Protein AF-A0A8S3BUK2-F1 (afdb_monomer_lite)

Radius of gyration: 14.41 Å; chains: 1; bounding box: 34×22×40 Å

Structure (mmCIF, N/CA/C/O backbone):
data_AF-A0A8S3BUK2-F1
#
_entry.id   AF-A0A8S3BUK2-F1
#
loop_
_atom_site.group_PDB
_atom_site.id
_atom_site.type_symbol
_atom_site.label_atom_id
_atom_site.label_alt_id
_atom_site.label_comp_id
_atom_site.label_asym_id
_atom_site.label_entity_id
_atom_site.label_seq_id
_atom_site.pdbx_PDB_ins_code
_atom_site.Cartn_x
_atom_site.Cartn_y
_atom_site.Cartn_z
_atom_site.occupancy
_atom_site.B_iso_or_equiv
_atom_site.auth_seq_id
_atom_site.auth_comp_id
_atom_site.auth_asym_id
_atom_site.auth_atom_id
_atom_site.pdbx_PDB_model_num
ATOM 1 N N . CYS A 1 1 ? -12.762 2.744 8.598 1.00 91.56 1 CYS A N 1
ATOM 2 C CA . CYS A 1 1 ? -11.696 2.807 7.579 1.00 91.56 1 CYS A CA 1
ATOM 3 C C . CYS A 1 1 ? -12.231 3.574 6.377 1.00 91.56 1 CYS A C 1
ATOM 5 O O . CYS A 1 1 ? -13.445 3.621 6.210 1.00 91.56 1 CYS A O 1
ATOM 7 N N . ALA A 1 2 ? -11.373 4.239 5.614 1.00 93.94 2 ALA A N 1
ATOM 8 C CA . ALA A 1 2 ? -11.703 4.962 4.392 1.00 93.94 2 ALA A CA 1
ATOM 9 C C . ALA A 1 2 ? -11.760 4.009 3.183 1.00 93.94 2 ALA A C 1
ATOM 11 O O . ALA A 1 2 ? -11.411 2.834 3.298 1.00 93.94 2 ALA A O 1
ATOM 12 N N . ASN A 1 3 ? -12.241 4.521 2.045 1.00 92.88 3 ASN A N 1
ATOM 13 C CA . ASN A 1 3 ? -12.192 3.863 0.732 1.00 92.88 3 ASN A CA 1
ATOM 14 C C . ASN A 1 3 ? -12.726 2.414 0.686 1.00 92.88 3 ASN A C 1
ATOM 16 O O . ASN A 1 3 ? -12.261 1.597 -0.100 1.00 92.88 3 ASN A O 1
ATOM 20 N N . GLY A 1 4 ? -13.712 2.083 1.527 1.00 92.62 4 GLY A N 1
ATOM 21 C CA . GLY A 1 4 ? -14.304 0.741 1.580 1.00 92.62 4 GLY A CA 1
ATOM 22 C C . GLY A 1 4 ? -13.535 -0.282 2.428 1.00 92.62 4 GLY A C 1
ATOM 23 O O . GLY A 1 4 ? -13.854 -1.466 2.368 1.00 92.62 4 GLY A O 1
ATOM 24 N N . GLY A 1 5 ? -12.552 0.141 3.229 1.00 94.62 5 GLY A N 1
ATOM 25 C CA . GLY A 1 5 ? -11.850 -0.747 4.159 1.00 94.62 5 GLY A CA 1
ATOM 26 C C . GLY A 1 5 ? -12.731 -1.293 5.286 1.00 94.62 5 GLY A C 1
ATOM 27 O O . GLY A 1 5 ? -13.625 -0.608 5.796 1.00 94.62 5 GLY A O 1
ATOM 28 N N . GLN A 1 6 ? -12.437 -2.520 5.715 1.00 95.75 6 GLN A N 1
ATOM 29 C CA . GLN A 1 6 ? -13.124 -3.183 6.823 1.00 95.75 6 GLN A CA 1
ATOM 30 C C . GLN A 1 6 ? -12.450 -2.848 8.156 1.00 95.75 6 GLN A C 1
ATOM 32 O O . GLN A 1 6 ? -11.229 -2.904 8.281 1.00 95.75 6 GLN A O 1
ATOM 37 N N . CYS A 1 7 ? -13.250 -2.468 9.154 1.00 95.81 7 CYS A N 1
ATOM 38 C CA . CYS A 1 7 ? -12.771 -2.083 10.480 1.00 95.81 7 CYS A CA 1
ATOM 39 C C . CYS A 1 7 ? -12.874 -3.264 11.442 1.00 95.81 7 CYS A C 1
ATOM 41 O O . CYS A 1 7 ? -13.968 -3.794 11.635 1.00 95.81 7 CYS A O 1
ATOM 43 N N . PHE A 1 8 ? -11.764 -3.624 12.079 1.00 95.69 8 PHE A N 1
ATOM 44 C CA . PHE A 1 8 ? -11.705 -4.691 13.070 1.00 95.69 8 PHE A CA 1
ATOM 45 C C . PHE A 1 8 ? -11.236 -4.133 14.419 1.00 95.69 8 PHE A C 1
ATOM 47 O O . PHE A 1 8 ? -10.207 -3.456 14.472 1.00 95.69 8 PHE A O 1
ATOM 54 N N . PRO A 1 9 ? -11.959 -4.384 15.522 1.00 94.81 9 PRO A N 1
ATOM 55 C CA . PRO A 1 9 ? -11.511 -3.985 16.852 1.00 94.81 9 PRO A CA 1
ATOM 56 C C . PRO A 1 9 ? -10.287 -4.807 17.285 1.00 94.81 9 PRO A C 1
ATOM 58 O O . PRO A 1 9 ? -10.184 -5.992 16.965 1.00 94.81 9 PRO A O 1
ATOM 61 N N . THR A 1 10 ? -9.363 -4.198 18.031 1.00 93.00 10 THR A N 1
ATOM 62 C CA . THR A 1 10 ? -8.231 -4.910 18.648 1.00 93.00 10 THR A CA 1
AT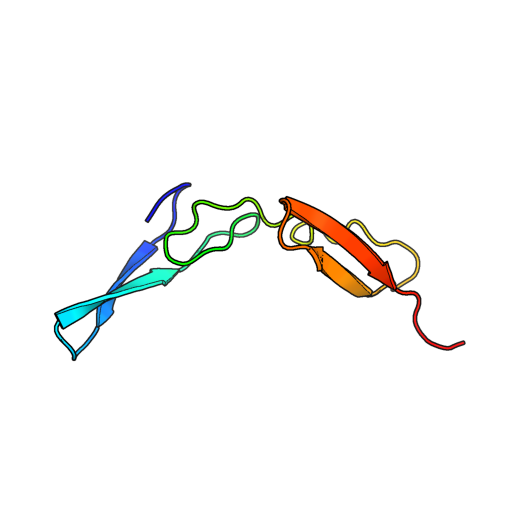OM 63 C C . THR A 1 10 ? -8.515 -5.217 20.118 1.00 93.00 10 THR A C 1
ATOM 65 O O . THR A 1 10 ? -9.235 -4.486 20.798 1.00 93.00 10 THR A O 1
ATOM 68 N N . ASN A 1 11 ? -7.883 -6.266 20.657 1.00 92.19 11 ASN A N 1
ATOM 69 C CA . ASN A 1 11 ? -8.028 -6.653 22.071 1.00 92.19 11 ASN A CA 1
ATOM 70 C C . ASN A 1 11 ? -7.475 -5.614 23.068 1.00 92.19 11 ASN A C 1
ATOM 72 O O . ASN A 1 11 ? -7.697 -5.730 24.267 1.00 92.19 11 ASN A O 1
ATOM 76 N N . THR A 1 12 ? -6.752 -4.602 22.585 1.00 94.62 12 THR A N 1
ATOM 77 C CA . THR A 1 12 ? -6.184 -3.508 23.386 1.00 94.62 12 THR A CA 1
ATOM 78 C C . THR A 1 12 ? -7.078 -2.264 23.430 1.00 94.62 12 THR A C 1
ATOM 80 O O . THR A 1 12 ? -6.655 -1.233 23.944 1.00 94.62 12 THR A O 1
ATOM 83 N N . GLY A 1 13 ? -8.298 -2.334 22.883 1.00 90.12 13 GLY A N 1
ATOM 84 C CA . GLY A 1 13 ? -9.209 -1.187 22.789 1.00 90.12 13 GLY A CA 1
ATOM 85 C C . GLY A 1 13 ? -8.907 -0.245 21.618 1.00 90.12 13 GLY A C 1
ATOM 86 O O . GLY A 1 13 ? -9.421 0.869 21.577 1.00 90.12 13 GLY A O 1
ATOM 87 N N . GLY A 1 14 ? -8.071 -0.680 20.672 1.00 93.00 14 GLY A N 1
ATOM 88 C CA . GLY A 1 14 ? -7.814 0.015 19.416 1.00 93.00 14 GLY A CA 1
ATOM 89 C C . GLY A 1 14 ? -8.648 -0.543 18.262 1.00 93.00 14 GLY A C 1
ATOM 90 O O . GLY A 1 14 ? -9.597 -1.310 18.440 1.00 93.00 14 GLY A O 1
ATOM 91 N N . PHE A 1 15 ? -8.260 -0.169 17.047 1.00 93.62 15 PHE A N 1
ATOM 92 C CA . PHE A 1 15 ? -8.828 -0.705 15.816 1.00 93.62 15 PHE A CA 1
ATOM 93 C C . PHE A 1 15 ? -7.718 -0.945 14.794 1.00 93.62 15 PHE A C 1
ATOM 95 O O . PHE A 1 15 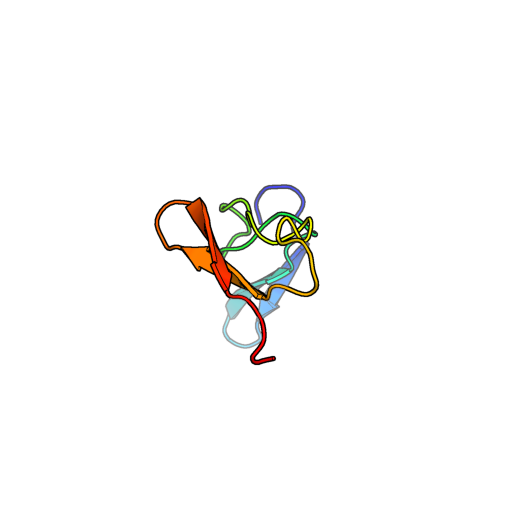? -6.683 -0.280 14.814 1.00 93.62 15 PHE A O 1
ATOM 102 N N . THR A 1 16 ? -7.950 -1.886 13.889 1.00 94.94 16 THR A N 1
ATOM 103 C CA . THR A 1 16 ? -7.150 -2.082 12.685 1.00 94.94 16 THR A CA 1
ATOM 104 C C . THR A 1 16 ? -8.059 -2.048 11.466 1.00 94.94 16 THR A C 1
ATOM 106 O O . THR A 1 16 ? -9.240 -2.401 11.538 1.00 94.94 16 THR A O 1
ATOM 109 N N . CYS A 1 17 ? -7.520 -1.587 10.346 1.00 95.94 17 CYS A N 1
ATOM 110 C CA . CYS A 1 17 ? -8.239 -1.491 9.089 1.00 95.94 17 CYS A CA 1
ATOM 111 C C . CYS A 1 17 ? -7.667 -2.481 8.083 1.00 95.94 17 CYS A C 1
ATOM 113 O O . CYS A 1 17 ? -6.482 -2.432 7.768 1.00 95.94 17 CYS A O 1
ATOM 115 N N . GLN A 1 18 ? -8.518 -3.354 7.550 1.00 95.38 18 GLN A N 1
ATOM 116 C CA . GLN A 1 18 ? -8.179 -4.147 6.376 1.00 95.38 18 GLN A CA 1
ATOM 117 C C . GLN A 1 18 ? -8.522 -3.339 5.130 1.00 95.38 18 GLN A C 1
ATOM 119 O O . GLN A 1 18 ? -9.692 -3.039 4.870 1.00 95.38 18 GLN A O 1
ATOM 124 N N . CYS A 1 19 ? -7.491 -2.973 4.377 1.00 93.62 19 CYS A N 1
ATOM 125 C CA . CYS A 1 19 ? -7.643 -2.163 3.181 1.00 93.62 19 CYS A CA 1
ATOM 126 C C . CYS A 1 19 ? -7.993 -3.016 1.960 1.00 93.62 19 CYS A C 1
ATOM 128 O O . CYS A 1 19 ? -7.464 -4.121 1.815 1.00 93.62 19 CYS A O 1
ATOM 130 N N . PRO A 1 20 ? -8.887 -2.526 1.084 1.00 92.19 20 PRO A N 1
ATOM 131 C CA . PRO A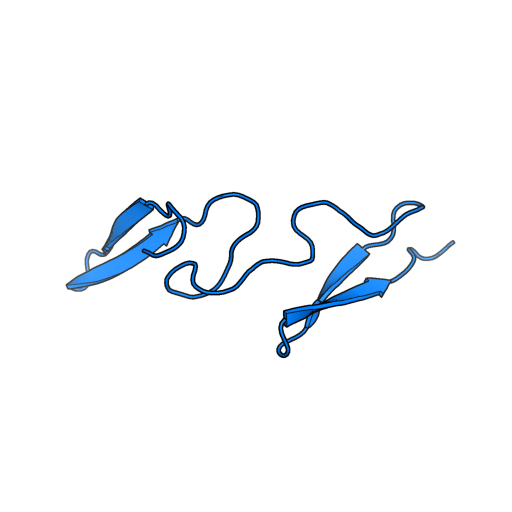 1 20 ? -9.117 -3.159 -0.199 1.00 92.19 20 PRO A CA 1
ATOM 132 C C . PRO A 1 20 ? -7.905 -2.947 -1.113 1.00 92.19 20 PRO A C 1
ATOM 134 O O . PRO A 1 20 ? -7.079 -2.060 -0.888 1.00 92.19 20 PRO A O 1
ATOM 137 N N . VAL A 1 21 ? -7.824 -3.753 -2.173 1.00 88.06 21 VAL A N 1
ATOM 138 C CA . VAL A 1 21 ? -6.786 -3.611 -3.203 1.00 88.06 21 VAL A CA 1
ATOM 139 C C . VAL A 1 21 ? -6.822 -2.186 -3.760 1.00 88.06 21 VAL A C 1
ATOM 141 O O . VAL A 1 21 ? -7.891 -1.683 -4.109 1.00 88.06 21 VAL A O 1
ATOM 144 N N . GLY A 1 22 ? -5.663 -1.533 -3.839 1.00 88.50 22 GLY A N 1
ATOM 145 C CA . GLY A 1 22 ? -5.564 -0.141 -4.289 1.00 88.50 22 GLY A CA 1
ATOM 146 C C . GLY A 1 22 ? -5.420 0.887 -3.178 1.00 88.50 22 GLY A C 1
ATOM 147 O O . GLY A 1 22 ? -5.244 2.059 -3.501 1.00 88.50 22 GLY A O 1
ATOM 148 N N . PHE A 1 23 ? -5.474 0.485 -1.905 1.00 90.81 23 PHE A N 1
ATOM 149 C CA . PHE A 1 23 ? -5.375 1.403 -0.773 1.00 90.81 23 PHE A CA 1
ATOM 150 C C . PHE A 1 23 ? -4.461 0.879 0.334 1.00 90.81 23 PHE A C 1
ATOM 152 O O . PHE A 1 23 ? -4.397 -0.321 0.598 1.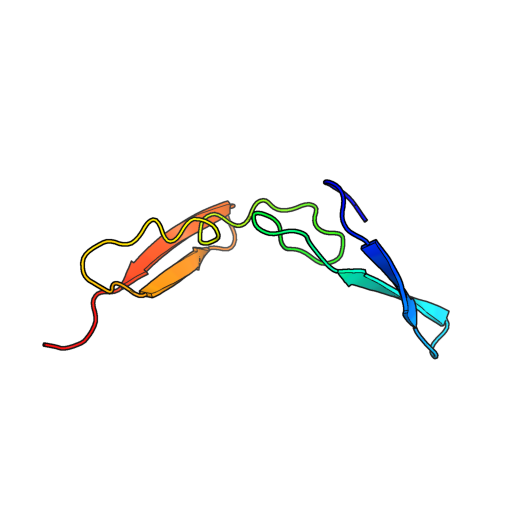00 90.81 23 PHE A O 1
ATOM 159 N N . ASN A 1 24 ? -3.787 1.799 1.014 1.00 88.00 24 ASN A N 1
ATOM 160 C CA . ASN A 1 24 ? -2.922 1.558 2.162 1.00 88.00 24 ASN A CA 1
ATOM 161 C C . ASN A 1 24 ? -3.059 2.701 3.191 1.00 88.00 24 ASN A C 1
ATOM 163 O O . ASN A 1 24 ? -3.952 3.543 3.100 1.00 88.00 24 ASN A O 1
ATOM 167 N N . GLY A 1 25 ? -2.214 2.685 4.223 1.00 88.19 25 GLY A N 1
ATOM 168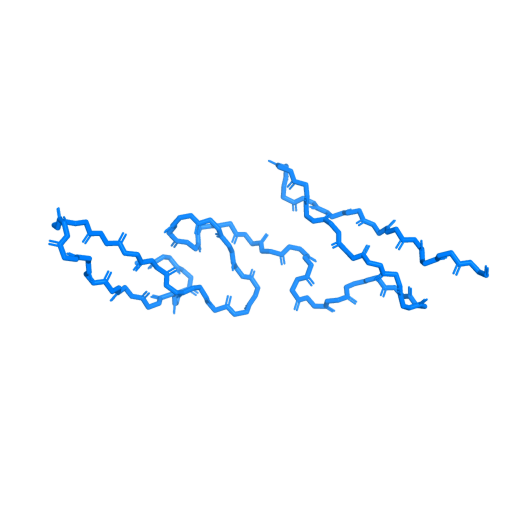 C CA . GLY A 1 25 ? -2.317 3.593 5.369 1.00 88.19 25 GLY A CA 1
ATOM 169 C C . GLY A 1 25 ? -3.093 2.977 6.536 1.00 88.19 25 GLY A C 1
ATOM 170 O O . GLY A 1 25 ? -3.736 1.933 6.408 1.00 88.19 25 GLY A O 1
ATOM 171 N N . GLN A 1 26 ? -3.020 3.606 7.712 1.00 90.81 26 GLN A N 1
ATOM 172 C CA . GLN A 1 26 ? -3.614 3.067 8.946 1.00 90.81 26 GLN A CA 1
ATOM 173 C C . GLN A 1 26 ? -5.143 2.966 8.863 1.00 90.81 26 GLN A C 1
ATOM 175 O O . GLN A 1 26 ? -5.771 2.146 9.536 1.00 90.81 26 GLN A O 1
ATOM 180 N N . ARG A 1 27 ? -5.760 3.826 8.058 1.00 93.00 27 ARG A N 1
ATOM 181 C CA . ARG A 1 27 ? -7.198 3.901 7.841 1.00 93.00 27 ARG A CA 1
ATOM 182 C C . ARG A 1 27 ? -7.570 3.618 6.392 1.00 93.00 27 ARG A C 1
ATOM 184 O O . ARG A 1 27 ? -8.748 3.784 6.090 1.00 93.00 27 ARG A O 1
ATOM 191 N N . CYS A 1 28 ? -6.658 3.150 5.541 1.00 93.00 28 CYS A N 1
ATOM 192 C CA . CYS A 1 28 ? -6.883 2.990 4.099 1.00 93.00 28 CYS A CA 1
ATOM 193 C C . CYS A 1 28 ? -7.149 4.326 3.386 1.00 93.00 28 CYS A C 1
ATOM 195 O O . CYS A 1 28 ? -7.972 4.398 2.473 1.00 93.00 28 CYS A O 1
ATOM 197 N N . GLU A 1 29 ? -6.554 5.406 3.887 1.00 91.81 29 GLU A N 1
ATOM 198 C CA . GLU A 1 29 ? -6.681 6.768 3.370 1.00 91.81 29 GLU A CA 1
ATOM 199 C C . GLU A 1 29 ? -5.811 7.019 2.138 1.00 91.81 29 GLU A C 1
ATOM 201 O O . GLU A 1 29 ? -6.177 7.840 1.295 1.00 91.81 29 GLU A O 1
ATOM 206 N N . ASP A 1 30 ? -4.715 6.276 2.013 1.00 88.38 30 ASP A N 1
ATOM 207 C CA . ASP A 1 30 ? -3.736 6.433 0.955 1.00 88.38 30 ASP A CA 1
ATOM 208 C C . ASP A 1 30 ? -4.051 5.474 -0.191 1.00 88.38 30 ASP A C 1
ATOM 210 O O . ASP A 1 30 ? -4.516 4.349 0.008 1.00 88.38 30 ASP A O 1
ATOM 214 N N . ARG A 1 31 ? -3.829 5.931 -1.423 1.00 88.88 31 ARG A N 1
ATOM 215 C CA . ARG A 1 31 ? -3.970 5.091 -2.611 1.00 88.88 31 ARG A CA 1
ATOM 216 C C . ARG A 1 31 ? -2.647 4.383 -2.844 1.00 88.88 31 ARG A C 1
ATOM 218 O O . ARG A 1 31 ? -1.638 5.059 -3.007 1.00 88.88 31 ARG A O 1
ATOM 225 N N . ASP A 1 32 ? -2.663 3.057 -2.906 1.00 88.38 32 ASP A N 1
ATOM 226 C CA . ASP A 1 32 ? -1.471 2.264 -3.190 1.00 88.38 32 ASP A CA 1
ATOM 227 C C . ASP A 1 32 ? -1.174 2.303 -4.700 1.00 88.38 32 ASP A C 1
ATOM 229 O O . ASP A 1 32 ? -1.918 1.713 -5.495 1.00 88.38 32 ASP A O 1
ATOM 233 N N . PRO A 1 33 ? -0.097 2.987 -5.124 1.00 88.88 33 PRO A N 1
ATOM 234 C CA . PRO A 1 33 ? 0.257 3.085 -6.531 1.00 88.88 33 PRO A CA 1
ATOM 235 C C . PRO A 1 33 ? 0.814 1.768 -7.094 1.00 88.88 33 PRO A C 1
ATOM 237 O O . PRO A 1 33 ? 0.862 1.612 -8.312 1.00 88.88 33 PRO A O 1
ATOM 240 N N . CYS A 1 34 ? 1.194 0.811 -6.243 1.00 89.88 34 CYS A N 1
ATOM 241 C CA . CYS A 1 34 ? 1.676 -0.507 -6.648 1.00 89.88 34 CYS A CA 1
ATOM 242 C C . CYS A 1 34 ? 0.570 -1.557 -6.788 1.00 89.88 34 CYS A C 1
ATOM 244 O O . CYS A 1 34 ? 0.826 -2.629 -7.325 1.00 89.88 34 CYS A O 1
ATOM 246 N N . ALA A 1 35 ? -0.664 -1.262 -6.376 1.00 88.69 35 ALA A N 1
ATOM 247 C CA . ALA A 1 35 ? -1.741 -2.250 -6.324 1.00 88.69 35 ALA A CA 1
ATOM 248 C C . ALA A 1 35 ? -2.187 -2.829 -7.677 1.00 88.69 35 ALA A C 1
ATOM 250 O O . ALA A 1 35 ? -2.909 -3.823 -7.703 1.00 88.69 35 ALA A O 1
ATOM 251 N N . GLN A 1 36 ? -1.822 -2.191 -8.792 1.00 86.94 36 GLN A N 1
ATOM 252 C CA . GLN A 1 36 ? -2.108 -2.688 -10.143 1.00 86.94 36 GLN A CA 1
ATOM 253 C C . GLN A 1 36 ? -0.874 -3.265 -10.843 1.00 86.94 36 GLN A C 1
ATOM 255 O O . GLN A 1 36 ? -0.901 -3.419 -12.060 1.00 86.94 36 GLN A O 1
ATOM 260 N N . ASP A 1 37 ? 0.203 -3.532 -10.100 1.00 86.81 37 ASP A N 1
ATOM 261 C CA . ASP A 1 37 ? 1.480 -4.006 -10.639 1.00 86.81 37 ASP A CA 1
ATOM 262 C C . ASP A 1 37 ? 1.933 -3.202 -11.874 1.00 86.81 37 ASP A C 1
ATOM 264 O O . ASP A 1 37 ? 2.131 -3.751 -12.960 1.00 86.81 37 ASP A O 1
ATOM 268 N N . PRO A 1 38 ? 2.116 -1.872 -11.745 1.00 88.50 38 PRO A N 1
ATOM 269 C CA . PRO A 1 38 ? 2.462 -1.012 -12.880 1.00 88.50 38 PRO A CA 1
ATOM 270 C C . PRO A 1 38 ? 3.860 -1.297 -13.462 1.00 88.50 38 PRO A C 1
ATOM 272 O O . PRO A 1 38 ? 4.223 -0.762 -14.511 1.00 88.50 38 PRO A O 1
ATOM 275 N N . CYS A 1 39 ? 4.677 -2.102 -12.778 1.00 91.81 39 CYS A N 1
ATOM 276 C CA . CYS A 1 39 ? 6.034 -2.422 -13.192 1.00 91.81 39 CYS A CA 1
ATOM 277 C C . CYS A 1 39 ? 6.054 -3.580 -14.195 1.00 91.81 39 CYS A C 1
ATOM 279 O O . CYS A 1 39 ? 5.679 -4.708 -13.893 1.00 91.81 39 CYS A O 1
ATOM 281 N N . MET A 1 40 ? 6.554 -3.306 -15.398 1.00 90.56 40 MET A N 1
ATOM 282 C CA . MET A 1 40 ? 6.684 -4.306 -16.461 1.00 90.56 40 MET A CA 1
ATOM 283 C C . MET A 1 40 ? 7.910 -5.215 -16.267 1.00 90.56 40 MET A C 1
ATOM 285 O O . MET A 1 40 ? 8.809 -4.917 -15.480 1.00 90.56 40 MET A O 1
ATOM 289 N N . ASN A 1 41 ? 7.967 -6.309 -17.036 1.00 90.19 41 ASN A N 1
ATOM 290 C CA . ASN A 1 41 ? 9.119 -7.224 -17.126 1.00 90.19 41 ASN A CA 1
ATOM 291 C C . ASN A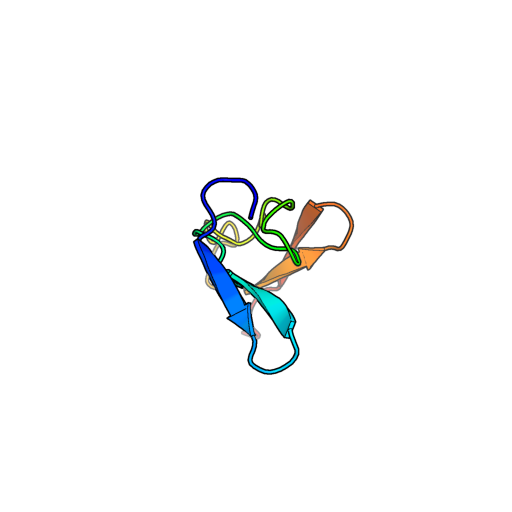 1 41 ? 9.547 -7.847 -15.784 1.00 90.19 41 ASN A C 1
ATOM 293 O O . ASN A 1 41 ? 10.734 -8.048 -15.538 1.00 90.19 41 ASN A O 1
ATOM 297 N N . GLY A 1 42 ? 8.588 -8.124 -14.895 1.00 87.50 42 GLY A N 1
ATOM 298 C CA . GLY A 1 42 ? 8.878 -8.679 -13.569 1.00 87.50 42 GLY A CA 1
ATOM 299 C C . GLY A 1 42 ? 9.558 -7.691 -12.616 1.00 87.50 42 GLY A C 1
ATOM 300 O O . GLY A 1 42 ? 10.171 -8.111 -11.637 1.00 87.50 42 GLY A O 1
ATOM 301 N N . GLY A 1 43 ? 9.482 -6.385 -12.897 1.00 92.44 43 GLY A N 1
ATOM 302 C CA . GLY A 1 43 ? 9.968 -5.342 -12.001 1.00 92.44 43 GLY A CA 1
ATOM 303 C C . GLY A 1 43 ? 9.224 -5.336 -10.664 1.00 92.44 43 GLY A C 1
ATOM 304 O O . GLY A 1 43 ? 8.004 -5.454 -10.617 1.00 92.44 43 GLY A O 1
ATOM 305 N N . GLN A 1 44 ? 9.958 -5.150 -9.569 1.00 92.31 44 GLN A N 1
ATOM 306 C CA . GLN A 1 44 ? 9.386 -4.966 -8.237 1.00 92.31 44 GLN A CA 1
ATOM 307 C C . GLN A 1 44 ? 8.932 -3.516 -8.052 1.00 92.31 44 GLN A C 1
ATOM 309 O O . GLN A 1 44 ? 9.726 -2.590 -8.240 1.00 92.31 44 GLN A O 1
ATOM 314 N N . CYS A 1 45 ? 7.672 -3.327 -7.662 1.00 92.06 45 CYS A N 1
ATOM 315 C CA . CYS A 1 45 ? 7.113 -2.017 -7.350 1.00 92.06 45 CYS A CA 1
ATOM 316 C C . CYS A 1 45 ? 7.387 -1.623 -5.895 1.00 92.06 45 CYS A C 1
ATOM 318 O O . CYS A 1 45 ? 7.196 -2.421 -4.980 1.00 92.06 45 CYS A O 1
ATOM 320 N N . PHE A 1 46 ? 7.803 -0.376 -5.683 1.00 90.44 46 PHE A N 1
ATOM 321 C CA . PHE A 1 46 ? 7.995 0.225 -4.368 1.00 90.44 46 PHE A CA 1
ATOM 322 C C . PHE A 1 46 ? 7.182 1.512 -4.277 1.00 90.44 46 PHE A C 1
ATOM 324 O O . PHE A 1 46 ? 7.481 2.480 -4.977 1.00 90.44 46 PHE A O 1
ATOM 331 N N . ALA A 1 47 ? 6.172 1.540 -3.409 1.00 87.88 47 ALA A N 1
ATOM 332 C CA . ALA A 1 47 ? 5.455 2.770 -3.100 1.00 87.88 47 ALA A CA 1
ATOM 333 C C . ALA A 1 47 ? 6.387 3.739 -2.355 1.00 87.88 47 ALA A C 1
ATOM 335 O O . ALA A 1 47 ? 7.157 3.337 -1.480 1.00 87.88 47 ALA A O 1
ATOM 336 N N . ASN A 1 48 ? 6.333 5.019 -2.711 1.00 82.19 48 ASN A N 1
ATOM 337 C CA . ASN A 1 48 ? 7.063 6.079 -2.030 1.00 82.19 48 ASN A CA 1
ATOM 338 C C . ASN A 1 48 ? 6.128 6.864 -1.092 1.00 82.19 48 ASN A C 1
ATOM 340 O O . ASN A 1 48 ? 4.909 6.863 -1.248 1.00 82.19 48 ASN A O 1
ATOM 344 N N . ASN A 1 49 ? 6.707 7.568 -0.117 1.00 75.38 49 ASN A N 1
ATOM 345 C CA . ASN A 1 49 ? 5.948 8.292 0.916 1.00 75.38 49 ASN A CA 1
ATOM 346 C C . ASN A 1 49 ? 5.197 9.540 0.397 1.00 75.38 49 ASN A C 1
ATOM 348 O O . ASN A 1 49 ? 4.624 10.273 1.194 1.00 75.38 49 ASN A O 1
ATOM 352 N N . ILE A 1 50 ? 5.239 9.823 -0.911 1.00 78.50 50 ILE A N 1
ATOM 353 C CA . ILE A 1 50 ? 4.610 10.994 -1.549 1.00 78.50 50 ILE A CA 1
ATOM 354 C C . ILE A 1 50 ? 3.436 10.540 -2.450 1.00 78.50 50 ILE A C 1
ATOM 356 O O . ILE A 1 50 ? 2.915 11.310 -3.250 1.00 78.50 50 ILE A O 1
ATOM 360 N N . GLY A 1 51 ? 3.004 9.276 -2.344 1.00 75.12 51 GLY A N 1
ATOM 361 C CA . GLY A 1 51 ? 1.879 8.730 -3.117 1.00 75.12 51 GLY A CA 1
ATOM 362 C C . GLY A 1 51 ? 2.224 8.331 -4.557 1.00 75.12 51 GLY A C 1
ATOM 363 O O . GLY A 1 51 ? 1.330 8.126 -5.375 1.00 75.12 51 GLY A O 1
ATOM 364 N N . GLY A 1 52 ? 3.512 8.224 -4.888 1.00 84.88 52 GLY A N 1
ATOM 365 C CA . GLY A 1 52 ? 4.009 7.672 -6.147 1.00 84.88 52 GLY A CA 1
ATOM 366 C C . GLY A 1 52 ? 4.628 6.284 -5.972 1.00 84.88 52 GLY A C 1
ATOM 367 O O . GLY A 1 52 ? 4.682 5.735 -4.873 1.00 84.88 52 GLY A O 1
ATOM 368 N N . PHE A 1 53 ? 5.144 5.720 -7.061 1.00 90.44 53 PHE A N 1
ATOM 369 C CA . PHE A 1 53 ? 5.843 4.436 -7.048 1.00 90.44 53 PHE A CA 1
ATOM 370 C C . PHE A 1 53 ? 7.162 4.503 -7.814 1.00 90.44 53 PHE A C 1
ATOM 372 O O . PHE A 1 53 ? 7.343 5.336 -8.701 1.00 90.44 53 PHE A O 1
ATOM 379 N N . THR A 1 54 ? 8.065 3.587 -7.483 1.00 91.62 54 THR A N 1
ATOM 380 C CA . THR A 1 54 ? 9.324 3.353 -8.186 1.00 91.62 54 THR A CA 1
ATOM 381 C C . THR A 1 54 ? 9.411 1.879 -8.556 1.00 91.62 54 THR A C 1
ATOM 383 O O . THR A 1 54 ? 9.193 1.013 -7.712 1.00 91.62 54 THR A O 1
ATOM 386 N N . CYS A 1 55 ? 9.768 1.583 -9.803 1.00 93.12 55 CYS A N 1
ATOM 387 C CA . CYS A 1 55 ? 10.027 0.217 -10.249 1.00 93.12 55 CYS A CA 1
ATOM 388 C C . CYS A 1 55 ? 11.516 -0.111 -10.157 1.00 93.12 55 CYS A C 1
ATOM 390 O O . CYS A 1 55 ? 12.354 0.666 -10.617 1.00 93.12 55 CYS A O 1
ATOM 392 N N . ARG A 1 56 ? 11.847 -1.288 -9.624 1.00 93.00 56 ARG A N 1
ATOM 393 C CA . ARG A 1 56 ? 13.202 -1.846 -9.661 1.00 93.00 56 ARG A CA 1
ATOM 394 C C . ARG A 1 56 ? 13.213 -3.128 -10.477 1.00 93.00 56 ARG A C 1
ATOM 396 O O . ARG A 1 56 ? 12.479 -4.063 -10.166 1.00 93.00 56 ARG A O 1
ATOM 403 N N . CYS A 1 57 ? 14.065 -3.188 -11.491 1.00 91.50 57 CYS A N 1
ATOM 404 C CA . CYS A 1 57 ? 14.232 -4.399 -12.285 1.00 91.50 57 CYS A CA 1
ATOM 405 C C . CYS A 1 57 ? 14.881 -5.521 -11.450 1.00 91.50 57 CYS A C 1
ATOM 407 O O . CYS A 1 57 ? 15.744 -5.226 -10.613 1.00 91.50 57 CYS A O 1
ATOM 409 N N . PRO A 1 58 ? 14.492 -6.792 -11.658 1.00 86.38 58 PRO A N 1
ATOM 410 C CA . PRO A 1 58 ? 15.216 -7.930 -11.101 1.00 86.38 58 PRO A CA 1
ATOM 411 C C . PRO A 1 58 ? 16.644 -7.992 -11.669 1.00 86.38 58 PRO A C 1
ATOM 413 O O . PRO A 1 58 ? 16.906 -7.490 -12.764 1.00 86.38 58 PRO A O 1
ATOM 416 N N . ALA A 1 59 ? 17.573 -8.584 -10.911 1.00 80.31 59 ALA A N 1
ATOM 417 C CA . ALA A 1 59 ? 18.912 -8.876 -11.420 1.00 80.31 59 ALA A CA 1
ATOM 418 C C . ALA A 1 59 ? 18.806 -9.898 -12.565 1.00 80.31 59 ALA A C 1
ATOM 420 O O . ALA A 1 59 ? 18.045 -10.861 -12.446 1.00 80.31 59 ALA A O 1
ATOM 421 N N . GLY A 1 60 ? 19.512 -9.629 -13.666 1.00 71.62 60 GLY A N 1
ATOM 422 C CA . GLY A 1 60 ? 19.550 -10.482 -14.858 1.00 71.62 60 GLY A CA 1
ATOM 423 C C . GLY A 1 60 ? 20.485 -11.671 -14.724 1.00 71.62 60 GLY A C 1
ATOM 424 O O . GLY A 1 60 ? 21.413 -11.600 -13.885 1.00 71.62 60 GLY A O 1
#

Organism: NCBI:txid392030

Sequence (60 aa):
CANGGQCFPTNTGGFTCQCPVGFNGQRCEDRDPCAQDPCMNGGQCFANNIGGFTCRCPAG

Foldseek 3Di:
DPPPWDWDADPVRHIATHEDQQFDDRPSPAGDQPSVVPAPPPWDWDQDPVNHIDTHDDDD

InterPro domains:
  IPR000742 EGF-like domain [PF00008] (1-27)
  IPR000742 EGF-like domain [PS00022] (17-28)
  IPR000742 EGF-like domain [PS01186] (17-28)
  IPR000742 EGF-like domain [PS50026] (1-29)
  IPR000742 EGF-like domain [PS50026] (30-60)
  IPR000742 EGF-like domain [SM00181] (1-29)
  IPR000742 EGF-like domain [SM00181] (33-60)
  IPR013032 EGF-like, conserved site [PF12661] (39-60)

pLDDT: mean 89.88, std 5.1, range [71.62, 95.94]

Secondary structure (DSSP, 8-state):
--TTPEEEE-TTS-EEEEPPTTEESTTS-EE-TTTT----TTPEEEE-TTS-EEEEPPP-